Protein AF-A0A6P1D720-F1 (afdb_monomer_lite)

Secondary structure (DSSP, 8-state):
---SS--SSPPPHHHHHHHHTT--HHHHHHHHHHTSS-HHHHHHHHHHHHH-HHHHHHHHTSSS-HHHHHHHHHHHHHHHHHHHHHHHTT-

Sequence (91 aa):
MFSAEFVDGGVDPAALRRVHAGEHAAWADALDRSGMFGVDTVAAVTAQWRQDPRVLLDALLTEADDVTRRRCLTAWTALDEGSAGTQAQMA

pLDDT: mean 79.92, std 15.56, range [34.22, 92.31]

Foldseek 3Di:
DDDPPPPPPADDLVVLVCLLVLVCVVVLVVVVVVVPDDPVRSVVVSVVSSVPSVVVVCVVCVPPDPVRNVVSVVSSVVVVVVVVVVVVVVD

Organism: NCBI:txid135487

Radius of gyration: 14.86 Å; chains: 1; bounding box: 41×29×37 Å

Structure (mmCIF, N/CA/C/O backbone):
data_AF-A0A6P1D720-F1
#
_entry.id   AF-A0A6P1D720-F1
#
loop_
_atom_site.group_PDB
_atom_site.id
_atom_site.type_symbol
_atom_site.label_atom_id
_atom_site.label_alt_id
_atom_site.label_comp_id
_atom_site.label_asym_id
_atom_site.label_entity_id
_atom_site.label_seq_id
_atom_site.pdbx_PDB_ins_code
_atom_site.Cartn_x
_atom_site.Cartn_y
_atom_site.Cartn_z
_atom_site.occupancy
_atom_site.B_iso_or_equiv
_atom_site.auth_seq_id
_atom_site.auth_comp_id
_atom_site.auth_asym_id
_atom_site.auth_atom_id
_atom_site.pdbx_PDB_model_num
ATOM 1 N N . MET A 1 1 ? -7.689 20.551 21.088 1.00 39.69 1 MET A N 1
ATOM 2 C CA . MET A 1 1 ? -7.962 19.892 19.797 1.00 39.69 1 MET A CA 1
ATOM 3 C C . MET A 1 1 ? -6.625 19.799 19.082 1.00 39.69 1 MET A C 1
ATOM 5 O O . MET A 1 1 ? -6.177 20.785 18.524 1.00 39.69 1 MET A O 1
ATOM 9 N N . PHE A 1 2 ? -5.907 18.695 19.278 1.00 34.22 2 PHE A N 1
ATOM 10 C CA . PHE A 1 2 ? -4.549 18.507 18.764 1.00 34.22 2 PHE A CA 1
ATOM 11 C C . PHE A 1 2 ? -4.603 17.604 17.524 1.00 34.22 2 PHE A C 1
ATOM 13 O O . PHE A 1 2 ? -5.377 16.649 17.517 1.00 34.22 2 PHE A O 1
ATOM 20 N N . SER A 1 3 ? -3.737 17.890 16.544 1.00 37.38 3 SER A N 1
ATOM 21 C CA . SER A 1 3 ? -3.205 16.935 15.549 1.00 37.38 3 SER A CA 1
ATOM 22 C C . SER A 1 3 ? -3.720 16.972 14.103 1.00 37.38 3 SER A C 1
ATOM 24 O O . SER A 1 3 ? -3.571 15.974 13.406 1.00 37.38 3 SER A O 1
ATOM 26 N N . ALA A 1 4 ? -4.224 18.102 13.595 1.00 43.88 4 ALA A N 1
ATOM 27 C CA . ALA A 1 4 ? -4.411 18.259 12.141 1.00 43.88 4 ALA A CA 1
ATOM 28 C C . ALA A 1 4 ? -3.167 18.817 11.408 1.00 43.88 4 ALA A C 1
ATOM 30 O O . ALA A 1 4 ? -3.119 18.762 10.185 1.00 43.88 4 ALA A O 1
ATOM 31 N N . GLU A 1 5 ? -2.155 19.319 12.132 1.00 41.19 5 GLU A N 1
ATOM 32 C CA . GLU A 1 5 ? -1.068 20.129 11.537 1.00 41.19 5 GLU A CA 1
ATOM 33 C C . GLU A 1 5 ? 0.344 19.538 11.711 1.00 41.19 5 GLU A C 1
ATOM 35 O O . GLU A 1 5 ? 1.329 20.165 11.340 1.00 41.19 5 GLU A O 1
ATOM 40 N N . PHE A 1 6 ? 0.478 18.303 12.208 1.00 43.62 6 PHE A N 1
ATOM 41 C CA . PHE A 1 6 ? 1.774 17.605 12.243 1.00 43.62 6 PHE A CA 1
ATOM 42 C C . PHE A 1 6 ? 2.035 16.844 10.930 1.00 43.62 6 PHE A C 1
ATOM 44 O O . PHE A 1 6 ? 2.114 15.616 10.912 1.00 43.62 6 PHE A O 1
ATOM 51 N N . VAL A 1 7 ? 2.179 17.580 9.825 1.00 49.41 7 VAL A N 1
ATOM 52 C CA . VAL A 1 7 ? 2.948 17.119 8.656 1.00 49.41 7 VAL A CA 1
ATOM 53 C C . VAL A 1 7 ? 4.332 17.748 8.779 1.00 49.41 7 VAL A C 1
ATOM 55 O O . VAL A 1 7 ? 4.657 18.731 8.129 1.00 49.41 7 VAL A O 1
ATOM 58 N N . ASP A 1 8 ? 5.127 17.193 9.688 1.00 45.38 8 ASP A N 1
ATOM 59 C CA . ASP A 1 8 ? 6.576 17.369 9.690 1.00 45.38 8 ASP A CA 1
ATOM 60 C C . ASP A 1 8 ? 7.154 15.978 9.402 1.00 45.38 8 ASP A C 1
ATOM 62 O O . ASP A 1 8 ? 7.150 15.099 10.264 1.00 45.38 8 ASP A O 1
ATOM 66 N N . GLY A 1 9 ? 7.447 15.718 8.123 1.00 49.94 9 GLY A N 1
ATOM 67 C CA . GLY A 1 9 ? 8.075 14.480 7.632 1.00 49.94 9 GLY A CA 1
ATOM 68 C C . GLY A 1 9 ? 7.213 13.208 7.534 1.00 49.94 9 GLY A C 1
ATOM 69 O O . GLY A 1 9 ? 7.753 12.154 7.216 1.00 49.94 9 GLY A O 1
ATOM 70 N N . GLY A 1 10 ? 5.902 13.263 7.798 1.00 59.16 10 GLY A N 1
ATOM 71 C CA . GLY A 1 10 ? 5.021 12.081 7.824 1.00 59.16 10 GLY A CA 1
ATOM 72 C C . GLY A 1 10 ? 4.324 11.737 6.497 1.00 59.16 10 GLY A C 1
ATOM 73 O O . GLY A 1 10 ? 4.101 12.603 5.653 1.00 59.16 10 GLY A O 1
ATOM 74 N N . VAL A 1 11 ? 3.932 10.464 6.347 1.00 63.19 11 VAL A N 1
ATOM 75 C CA . VAL A 1 11 ? 3.132 9.935 5.222 1.00 63.19 11 VAL A CA 1
ATOM 76 C C . VAL A 1 11 ? 1.856 10.761 5.016 1.00 63.19 11 VAL A C 1
ATOM 78 O O . VAL A 1 11 ? 1.074 10.938 5.951 1.00 63.19 11 VAL A O 1
ATOM 81 N N . ASP A 1 12 ? 1.630 11.229 3.783 1.00 78.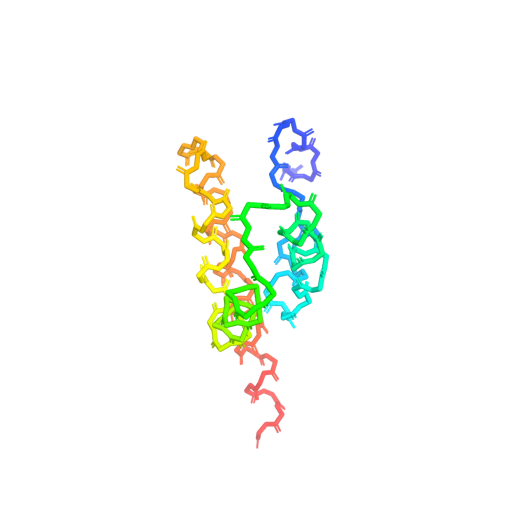12 12 ASP A N 1
ATOM 82 C CA . ASP A 1 12 ? 0.424 11.969 3.391 1.00 78.12 12 ASP A CA 1
ATOM 83 C C . ASP A 1 12 ? -0.845 11.126 3.663 1.00 78.12 12 ASP A C 1
ATOM 85 O O . ASP A 1 12 ? -1.032 10.070 3.042 1.00 78.12 12 ASP A O 1
ATOM 89 N N . PRO A 1 13 ? -1.764 11.577 4.541 1.00 76.00 13 PRO A N 1
ATOM 90 C CA . PRO A 1 13 ? -3.009 10.866 4.827 1.00 76.00 13 PRO A CA 1
ATOM 91 C C . PRO A 1 13 ? -3.881 10.640 3.586 1.00 76.00 13 PRO A C 1
ATOM 93 O O . PRO A 1 13 ? -4.634 9.667 3.527 1.00 76.00 13 PRO A O 1
ATOM 96 N N . ALA A 1 14 ? -3.811 11.523 2.586 1.00 82.06 14 ALA A N 1
ATOM 97 C CA . ALA A 1 14 ? -4.527 11.342 1.328 1.00 82.06 14 ALA A CA 1
ATOM 98 C C . ALA A 1 14 ? -3.885 10.254 0.455 1.00 82.06 14 ALA A C 1
ATOM 100 O O . ALA A 1 14 ? -4.597 9.537 -0.248 1.00 82.06 14 ALA A O 1
ATOM 101 N N . ALA A 1 15 ? -2.561 10.095 0.503 1.00 84.31 15 ALA A N 1
ATOM 102 C CA . ALA A 1 15 ? -1.879 8.974 -0.135 1.00 84.31 15 ALA A CA 1
ATOM 103 C C . ALA A 1 15 ? -2.246 7.644 0.541 1.00 84.31 15 ALA A C 1
ATOM 105 O O . ALA A 1 15 ? -2.558 6.680 -0.154 1.00 84.31 15 ALA A O 1
ATOM 106 N N . LEU A 1 16 ? -2.311 7.612 1.878 1.00 87.25 16 LEU A N 1
ATOM 107 C CA . LEU A 1 16 ? -2.700 6.412 2.628 1.00 87.25 16 LEU A CA 1
ATOM 108 C C . LEU A 1 16 ? -4.123 5.944 2.280 1.00 87.25 16 LEU A C 1
ATOM 110 O O . LEU A 1 16 ? -4.336 4.757 2.046 1.00 87.25 16 LEU A O 1
ATOM 114 N N . ARG A 1 17 ? -5.084 6.874 2.167 1.00 87.38 17 ARG A N 1
ATOM 115 C CA . ARG A 1 17 ? -6.457 6.554 1.731 1.00 87.38 17 ARG A CA 1
ATOM 116 C C . ARG A 1 17 ? -6.518 6.006 0.310 1.00 87.38 17 ARG A C 1
ATOM 118 O O . ARG A 1 17 ? -7.254 5.062 0.068 1.00 87.38 17 ARG A O 1
ATOM 125 N N . ARG A 1 18 ? -5.741 6.572 -0.616 1.00 87.50 18 ARG A N 1
ATOM 126 C CA . ARG A 1 18 ? -5.667 6.091 -2.005 1.00 87.50 18 ARG A CA 1
ATOM 127 C C . ARG A 1 18 ? -5.106 4.672 -2.076 1.00 87.50 18 ARG A C 1
ATOM 129 O O . ARG A 1 18 ? -5.669 3.825 -2.760 1.00 87.50 18 ARG A O 1
ATOM 136 N N . VAL A 1 19 ? -4.049 4.387 -1.311 1.00 88.50 19 VAL A N 1
ATOM 137 C CA . VAL A 1 19 ? -3.502 3.025 -1.189 1.00 88.50 19 VAL A CA 1
ATOM 138 C C . VAL A 1 19 ? -4.553 2.065 -0.637 1.00 88.50 19 VAL A C 1
ATOM 140 O O . VAL A 1 19 ? -4.742 0.992 -1.206 1.00 88.50 19 VAL A O 1
ATOM 143 N N . HIS A 1 20 ? -5.266 2.463 0.417 1.00 89.31 20 HIS A N 1
ATOM 144 C CA . HIS A 1 20 ? -6.343 1.669 1.012 1.00 89.31 20 HIS A CA 1
ATOM 145 C C . HIS A 1 20 ? -7.491 1.396 0.025 1.00 89.31 20 HIS A C 1
ATOM 147 O O . HIS A 1 20 ? -7.938 0.261 -0.099 1.00 89.31 20 HIS A O 1
ATOM 153 N N . ALA A 1 21 ? -7.885 2.400 -0.763 1.00 87.31 21 ALA A N 1
ATOM 154 C CA . ALA A 1 21 ? -8.943 2.308 -1.772 1.00 87.31 21 ALA A CA 1
ATOM 155 C C . ALA A 1 21 ? -8.558 1.521 -3.043 1.00 87.31 21 ALA A C 1
ATOM 157 O O . ALA A 1 21 ? -9.388 1.354 -3.936 1.00 87.31 21 ALA A O 1
ATOM 158 N N . GLY A 1 22 ? -7.313 1.045 -3.159 1.00 86.44 22 GLY A N 1
ATOM 159 C CA . GLY A 1 22 ? -6.845 0.312 -4.339 1.00 86.44 22 GLY A CA 1
ATOM 160 C C . GLY A 1 22 ? -6.304 1.192 -5.474 1.00 86.44 22 GLY A C 1
ATOM 161 O O . GLY A 1 22 ? -6.011 0.692 -6.563 1.00 86.44 22 GLY A O 1
ATOM 162 N N . GLU A 1 23 ? -6.145 2.499 -5.253 1.00 88.75 23 GLU A N 1
ATOM 163 C CA . GLU A 1 23 ? -5.590 3.442 -6.229 1.00 88.75 23 GLU A CA 1
ATOM 164 C C . GLU A 1 23 ? -4.056 3.327 -6.294 1.00 88.75 23 GLU A C 1
ATOM 166 O O . GLU A 1 23 ? -3.303 4.205 -5.866 1.00 88.75 23 GLU A O 1
ATOM 171 N N . HIS A 1 24 ? -3.570 2.206 -6.834 1.00 87.38 24 HIS A N 1
ATOM 172 C CA . HIS A 1 24 ? -2.138 1.880 -6.867 1.00 87.38 24 HIS A CA 1
ATOM 173 C C . HIS A 1 24 ? -1.398 2.362 -8.118 1.00 87.38 24 HIS A C 1
ATOM 175 O O . HIS A 1 24 ? -0.185 2.195 -8.205 1.00 87.38 24 HIS A O 1
ATOM 181 N N . ALA A 1 25 ? -2.096 2.982 -9.075 1.00 85.31 25 ALA A N 1
ATOM 182 C CA . ALA A 1 25 ? -1.524 3.390 -10.363 1.00 85.31 25 ALA A CA 1
ATOM 183 C C . ALA A 1 25 ? -0.302 4.310 -10.206 1.00 85.31 25 ALA A C 1
ATOM 185 O O . ALA A 1 25 ? 0.735 4.068 -10.810 1.00 85.31 25 ALA A O 1
ATOM 186 N N . ALA A 1 26 ? -0.378 5.297 -9.308 1.00 84.94 26 ALA A N 1
ATOM 187 C CA . ALA A 1 26 ? 0.736 6.211 -9.052 1.00 84.94 26 ALA A CA 1
ATOM 188 C C . ALA A 1 26 ? 1.999 5.496 -8.528 1.00 84.94 26 ALA A C 1
ATOM 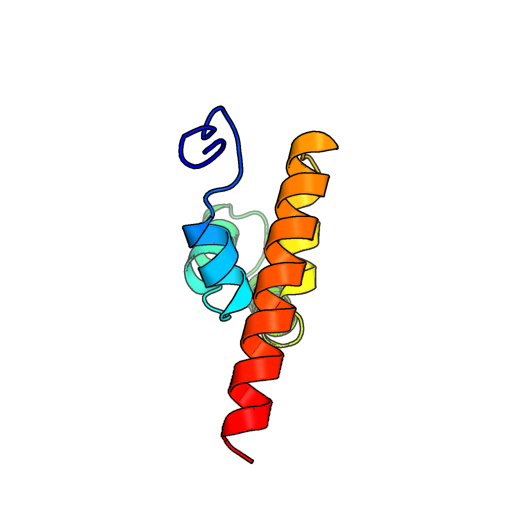190 O O . ALA A 1 26 ? 3.117 5.930 -8.806 1.00 84.94 26 ALA A O 1
ATOM 191 N N . TRP A 1 27 ? 1.823 4.400 -7.784 1.00 88.12 27 TRP A N 1
ATOM 192 C CA . TRP A 1 27 ? 2.915 3.587 -7.248 1.00 88.12 27 TRP A CA 1
ATOM 193 C C . TRP A 1 27 ? 3.478 2.639 -8.305 1.00 88.12 27 TRP A C 1
ATOM 195 O O . TRP A 1 27 ? 4.695 2.515 -8.416 1.00 88.12 27 TRP A O 1
ATOM 205 N N . ALA A 1 28 ? 2.615 2.039 -9.129 1.00 87.19 28 ALA A N 1
ATOM 206 C CA . ALA A 1 28 ? 3.031 1.232 -10.274 1.00 87.19 28 ALA A CA 1
ATOM 207 C C . ALA A 1 28 ? 3.856 2.064 -11.272 1.00 87.19 28 ALA A C 1
ATOM 209 O O . ALA A 1 28 ? 4.942 1.646 -11.664 1.00 87.19 28 ALA A O 1
ATOM 210 N N . ASP A 1 29 ? 3.410 3.285 -11.582 1.00 87.06 29 ASP A N 1
ATOM 211 C CA . ASP A 1 29 ? 4.142 4.216 -12.447 1.00 87.06 29 ASP A CA 1
ATOM 212 C C . ASP A 1 29 ? 5.497 4.620 -11.848 1.00 87.06 29 ASP A C 1
ATOM 214 O O . ASP A 1 29 ? 6.470 4.834 -12.571 1.00 87.06 29 ASP A O 1
ATOM 218 N N . ALA A 1 30 ? 5.584 4.764 -10.522 1.00 86.88 30 ALA A N 1
ATOM 219 C CA . ALA A 1 30 ? 6.848 5.053 -9.851 1.00 86.88 30 ALA A CA 1
ATOM 220 C C . ALA A 1 30 ? 7.821 3.863 -9.927 1.00 86.88 30 ALA A C 1
ATOM 222 O O . ALA A 1 30 ? 9.011 4.075 -10.163 1.00 86.88 30 ALA A O 1
ATOM 223 N N . LEU A 1 31 ? 7.321 2.629 -9.780 1.00 86.06 31 LEU A N 1
ATOM 224 C CA . LEU A 1 31 ? 8.112 1.409 -9.968 1.00 86.06 31 LEU A CA 1
ATOM 225 C C . LEU A 1 31 ? 8.610 1.280 -11.408 1.00 86.06 31 LEU A C 1
ATOM 227 O O . LEU A 1 31 ? 9.794 1.019 -11.607 1.00 86.06 31 LEU A O 1
ATOM 231 N N . ASP A 1 32 ? 7.745 1.511 -12.392 1.00 86.44 32 ASP A N 1
ATOM 232 C CA . ASP A 1 32 ? 8.104 1.450 -13.812 1.00 86.44 32 ASP A CA 1
ATOM 233 C C . ASP A 1 32 ? 9.182 2.492 -14.157 1.00 86.44 32 ASP A C 1
ATOM 235 O O . ASP A 1 32 ? 10.241 2.161 -14.694 1.00 86.44 32 ASP A O 1
ATOM 239 N N . ARG A 1 33 ? 9.004 3.745 -13.707 1.00 86.44 33 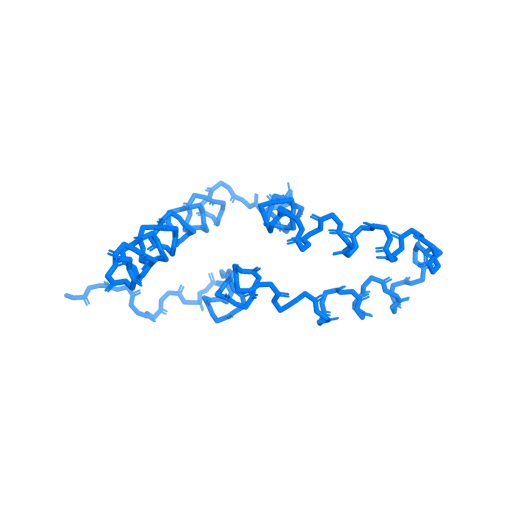ARG A N 1
ATOM 240 C CA . ARG A 1 33 ? 10.002 4.814 -13.897 1.00 86.44 33 ARG A CA 1
ATOM 241 C C . ARG A 1 33 ? 11.321 4.583 -13.167 1.00 86.44 33 ARG A C 1
ATOM 243 O O . ARG A 1 33 ? 12.326 5.168 -13.564 1.00 86.44 33 ARG A O 1
ATOM 250 N N . SER A 1 34 ? 11.340 3.772 -12.109 1.00 85.50 34 SER A N 1
ATOM 251 C CA . SER A 1 34 ? 12.591 3.430 -11.421 1.00 85.50 34 SER A CA 1
ATOM 252 C C . SER A 1 34 ? 13.532 2.609 -12.308 1.00 85.50 34 SER A C 1
ATOM 254 O O . SER A 1 34 ? 14.736 2.594 -12.063 1.00 85.50 34 SER A O 1
ATOM 256 N N . GLY A 1 35 ? 12.992 1.905 -13.314 1.00 86.69 35 GLY A N 1
ATOM 257 C CA . GLY A 1 35 ? 13.746 0.999 -14.179 1.00 86.69 35 GLY A CA 1
ATOM 258 C C . GLY A 1 35 ? 14.340 -0.217 -13.458 1.00 86.69 35 GLY A C 1
ATOM 259 O O . GLY A 1 35 ? 15.075 -0.985 -14.073 1.00 86.69 35 GLY A O 1
ATOM 260 N N . MET A 1 36 ? 14.045 -0.408 -12.165 1.00 85.00 36 MET A N 1
ATOM 261 C CA . MET A 1 36 ? 14.599 -1.506 -11.364 1.00 85.00 36 MET A CA 1
ATOM 262 C C . MET A 1 36 ? 13.867 -2.833 -11.574 1.00 85.00 36 MET A C 1
ATOM 264 O O . MET A 1 36 ? 14.403 -3.893 -11.253 1.00 85.00 36 MET A O 1
ATOM 268 N N . PHE A 1 37 ? 12.649 -2.785 -12.110 1.00 85.19 37 PHE A N 1
ATOM 269 C CA . PHE A 1 37 ? 11.787 -3.946 -12.290 1.00 85.19 37 PHE A CA 1
ATOM 270 C C . PHE A 1 37 ? 11.346 -4.053 -13.750 1.00 85.19 37 PHE A C 1
ATOM 272 O O . PHE A 1 37 ? 11.058 -3.049 -14.394 1.00 85.19 37 PHE A O 1
ATOM 279 N N . GLY A 1 38 ? 11.287 -5.279 -14.273 1.00 87.69 38 GLY A N 1
ATOM 280 C CA . GLY A 1 38 ? 10.698 -5.540 -15.587 1.00 87.69 38 GLY A CA 1
ATOM 281 C C . GLY A 1 38 ? 9.172 -5.405 -15.564 1.00 87.69 3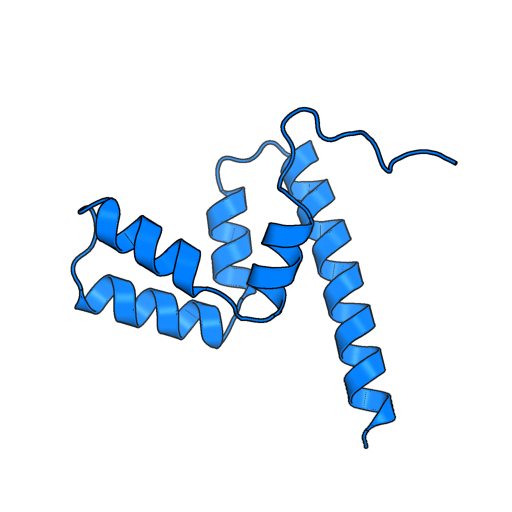8 GLY A C 1
ATOM 282 O O . GLY A 1 38 ? 8.548 -5.541 -14.511 1.00 87.69 38 GLY A O 1
ATOM 283 N N . VAL A 1 39 ? 8.572 -5.198 -16.740 1.00 87.88 39 VAL A N 1
ATOM 284 C CA . VAL A 1 39 ? 7.122 -4.979 -16.916 1.00 87.88 39 VAL A CA 1
ATOM 285 C C . VAL A 1 39 ? 6.280 -6.095 -16.283 1.00 87.88 39 VAL A C 1
ATOM 287 O O . VAL A 1 39 ? 5.312 -5.810 -15.579 1.00 87.88 39 VAL A O 1
ATOM 290 N N . ASP A 1 40 ? 6.680 -7.360 -16.453 1.00 89.88 40 ASP A N 1
ATOM 291 C CA . ASP A 1 40 ? 5.967 -8.509 -15.875 1.00 89.88 40 ASP A CA 1
ATOM 292 C C . ASP A 1 40 ? 5.992 -8.495 -14.339 1.00 89.88 40 ASP A C 1
ATOM 294 O O . ASP A 1 40 ? 4.992 -8.796 -13.685 1.00 89.88 40 ASP A O 1
ATOM 298 N N . THR A 1 41 ? 7.117 -8.083 -13.747 1.00 90.88 41 THR A N 1
ATOM 299 C CA . THR A 1 41 ? 7.259 -7.952 -12.293 1.00 90.88 41 THR A CA 1
ATOM 300 C C . THR A 1 41 ? 6.392 -6.816 -11.762 1.00 90.88 41 THR A C 1
ATOM 302 O O . THR A 1 41 ? 5.696 -7.003 -10.766 1.00 90.88 41 THR A O 1
ATOM 305 N N . VAL A 1 42 ? 6.378 -5.659 -12.433 1.00 88.94 42 VAL A N 1
ATOM 306 C CA . VAL A 1 42 ? 5.520 -4.525 -12.046 1.00 88.94 42 VAL A CA 1
ATOM 307 C C . VAL A 1 42 ? 4.043 -4.920 -12.117 1.00 88.94 42 VAL A C 1
ATOM 309 O O . VAL A 1 42 ? 3.282 -4.621 -11.194 1.00 88.94 42 VAL A O 1
ATOM 312 N N . ALA A 1 43 ? 3.635 -5.651 -13.158 1.00 89.81 43 ALA A N 1
ATOM 313 C CA . ALA A 1 43 ? 2.269 -6.147 -13.300 1.00 89.81 43 ALA A CA 1
ATOM 314 C C . ALA A 1 43 ? 1.886 -7.136 -12.185 1.00 89.81 43 ALA A C 1
ATOM 316 O O . ALA A 1 43 ? 0.817 -6.997 -11.587 1.00 89.81 43 ALA A O 1
ATOM 317 N N . ALA A 1 44 ? 2.763 -8.092 -11.862 1.00 91.56 44 ALA A N 1
ATOM 318 C CA . ALA A 1 44 ? 2.533 -9.065 -10.794 1.00 91.56 44 ALA A CA 1
ATOM 319 C C . ALA A 1 44 ? 2.427 -8.398 -9.413 1.00 91.56 44 ALA A C 1
ATOM 321 O O . ALA A 1 44 ? 1.492 -8.667 -8.659 1.00 91.56 44 ALA A O 1
ATOM 322 N N . VAL A 1 45 ? 3.338 -7.472 -9.111 1.00 90.38 45 VAL A N 1
ATOM 323 C CA . VAL A 1 45 ? 3.341 -6.707 -7.858 1.00 90.38 45 VAL A CA 1
ATOM 324 C C . VAL A 1 45 ? 2.086 -5.835 -7.746 1.00 90.38 45 VAL A C 1
ATOM 326 O O . VAL A 1 45 ? 1.431 -5.819 -6.705 1.00 90.38 45 VAL A O 1
ATOM 329 N N . THR A 1 46 ? 1.676 -5.181 -8.835 1.00 89.56 46 THR A N 1
ATOM 330 C CA . THR A 1 46 ? 0.447 -4.372 -8.855 1.00 89.56 46 THR A CA 1
ATOM 331 C C . THR A 1 46 ? -0.802 -5.233 -8.654 1.00 89.56 46 THR A C 1
ATOM 333 O O . THR A 1 46 ? -1.736 -4.821 -7.966 1.00 89.56 46 THR A O 1
ATOM 336 N N . ALA A 1 47 ? -0.837 -6.442 -9.223 1.00 90.81 47 ALA A N 1
ATOM 337 C CA . ALA A 1 47 ? -1.927 -7.386 -8.992 1.00 90.81 47 ALA A CA 1
ATOM 338 C C . ALA A 1 47 ? -1.989 -7.830 -7.522 1.00 90.81 47 ALA A C 1
ATOM 340 O O . ALA A 1 47 ? -3.077 -7.874 -6.947 1.00 90.81 47 ALA A O 1
ATOM 341 N N . GLN A 1 48 ? -0.834 -8.080 -6.899 1.00 92.31 48 GLN A N 1
ATOM 342 C CA . GLN A 1 48 ? -0.746 -8.421 -5.481 1.00 92.31 48 GLN A CA 1
ATOM 343 C C . GLN A 1 48 ? -1.259 -7.284 -4.590 1.00 92.31 48 GLN A C 1
ATOM 345 O O . GLN A 1 48 ? -2.034 -7.541 -3.676 1.00 92.31 48 GLN A O 1
ATOM 350 N N . TRP A 1 49 ? -0.908 -6.029 -4.879 1.00 92.12 49 TRP A N 1
ATOM 351 C CA . TRP A 1 49 ? -1.411 -4.884 -4.113 1.00 92.12 49 TRP A CA 1
ATOM 352 C C . TRP A 1 49 ? -2.926 -4.727 -4.204 1.00 92.12 49 TRP A C 1
ATOM 354 O O . TRP A 1 49 ? -3.565 -4.370 -3.221 1.00 92.12 49 TRP A O 1
ATOM 364 N N . ARG A 1 50 ? -3.528 -5.026 -5.359 1.00 88.12 50 ARG A N 1
ATOM 365 C CA . ARG A 1 50 ? -4.992 -4.997 -5.508 1.00 88.12 50 ARG A CA 1
ATOM 366 C C . ARG A 1 50 ? -5.692 -6.082 -4.695 1.00 88.12 50 ARG A C 1
ATOM 368 O O . ARG A 1 50 ? -6.820 -5.867 -4.267 1.00 88.12 50 ARG A O 1
ATOM 375 N N . GLN A 1 51 ? -5.055 -7.239 -4.522 1.00 90.25 51 GLN A N 1
ATOM 376 C CA . GLN A 1 51 ? -5.580 -8.321 -3.686 1.00 90.25 51 GLN A CA 1
ATOM 377 C C . GLN A 1 51 ? -5.389 -8.026 -2.200 1.00 90.25 51 GLN A C 1
ATOM 379 O O . GLN A 1 51 ? -6.285 -8.295 -1.405 1.00 90.25 51 GLN A O 1
ATOM 384 N N . ASP A 1 52 ? -4.235 -7.465 -1.845 1.00 90.31 52 ASP A N 1
ATOM 385 C CA . ASP A 1 52 ? -3.891 -7.091 -0.484 1.00 90.31 52 ASP A CA 1
ATOM 386 C C . ASP A 1 52 ? -3.147 -5.741 -0.459 1.00 90.31 52 ASP A C 1
ATOM 388 O O . ASP A 1 52 ? -1.915 -5.686 -0.587 1.00 90.31 52 ASP A O 1
ATOM 392 N N . PRO A 1 53 ? -3.879 -4.627 -0.254 1.00 90.00 53 PRO A N 1
ATOM 393 C CA . PRO A 1 53 ? -3.288 -3.295 -0.143 1.00 90.00 53 PRO A CA 1
ATOM 394 C C . PRO A 1 53 ? -2.300 -3.161 1.023 1.00 90.00 53 PRO A C 1
ATOM 396 O O . PRO A 1 53 ? -1.476 -2.240 1.034 1.00 90.00 53 PRO A O 1
ATOM 399 N N . ARG A 1 54 ? -2.340 -4.085 1.996 1.00 89.44 54 ARG A N 1
ATOM 400 C CA . ARG A 1 54 ? -1.429 -4.096 3.141 1.00 89.44 54 ARG A CA 1
ATOM 401 C C . ARG A 1 54 ? 0.011 -4.363 2.723 1.00 89.44 54 ARG A C 1
ATOM 403 O O . ARG A 1 54 ? 0.917 -3.787 3.321 1.00 89.44 54 ARG A O 1
ATOM 410 N N . VAL A 1 55 ? 0.211 -5.140 1.657 1.00 91.44 55 VAL A N 1
ATOM 411 C CA . VAL A 1 55 ? 1.533 -5.423 1.081 1.00 91.44 55 VAL A CA 1
ATOM 412 C C . VAL A 1 55 ? 2.227 -4.133 0.647 1.00 91.44 55 VAL A C 1
ATOM 414 O O . VAL A 1 55 ? 3.404 -3.934 0.943 1.00 91.44 55 VAL A O 1
ATOM 417 N N . LEU A 1 56 ? 1.503 -3.231 -0.026 1.00 90.12 56 LEU A N 1
ATOM 418 C CA . LEU A 1 56 ? 2.055 -1.936 -0.425 1.00 90.12 56 LEU A CA 1
ATOM 419 C C . LEU A 1 56 ? 2.348 -1.066 0.801 1.00 90.12 56 LEU A C 1
ATOM 421 O O . LEU A 1 56 ? 3.408 -0.449 0.871 1.00 90.12 56 LEU A O 1
ATOM 425 N N . LEU A 1 57 ? 1.453 -1.047 1.793 1.00 89.94 57 LEU A N 1
ATOM 426 C CA . LEU A 1 57 ? 1.691 -0.300 3.028 1.00 89.94 57 LEU A CA 1
ATOM 427 C C . LEU A 1 57 ? 2.964 -0.773 3.748 1.00 89.94 57 LEU A C 1
ATOM 429 O O . LEU A 1 57 ? 3.776 0.054 4.154 1.00 89.94 57 LEU A O 1
ATOM 433 N N . ASP A 1 58 ? 3.165 -2.081 3.895 1.00 90.38 58 ASP A N 1
ATOM 434 C CA . ASP A 1 58 ? 4.358 -2.612 4.559 1.00 90.38 58 ASP A CA 1
ATOM 435 C C . ASP A 1 58 ? 5.642 -2.301 3.771 1.00 90.38 58 ASP A C 1
ATOM 437 O O . ASP A 1 58 ? 6.659 -1.954 4.376 1.00 90.38 58 ASP A O 1
ATOM 441 N N . ALA A 1 59 ? 5.586 -2.319 2.434 1.00 88.88 59 ALA A N 1
ATOM 442 C CA . ALA A 1 59 ? 6.698 -1.891 1.585 1.00 88.88 59 ALA A CA 1
ATOM 443 C C . ALA A 1 59 ? 7.043 -0.403 1.789 1.00 88.88 59 ALA A C 1
ATOM 445 O O . ALA A 1 59 ? 8.211 -0.059 1.960 1.00 88.88 59 ALA A O 1
ATOM 446 N N . LEU A 1 60 ? 6.038 0.479 1.853 1.00 8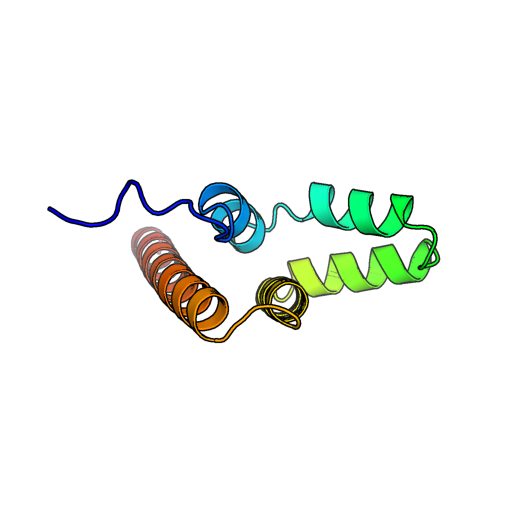6.06 60 LEU A N 1
ATOM 447 C CA . LEU A 1 60 ? 6.238 1.915 2.103 1.00 86.06 60 LEU A CA 1
ATOM 448 C C . LEU A 1 60 ? 6.805 2.208 3.496 1.00 86.06 60 LEU A C 1
ATOM 450 O O . LEU A 1 60 ? 7.500 3.204 3.683 1.00 86.06 60 LEU A O 1
ATOM 454 N N . LEU A 1 61 ? 6.514 1.347 4.472 1.00 88.25 61 LEU A N 1
ATOM 455 C CA . LEU A 1 61 ? 6.966 1.490 5.855 1.00 88.25 61 LEU A CA 1
ATOM 456 C C . LEU A 1 61 ? 8.244 0.707 6.173 1.00 88.25 61 LEU A C 1
ATOM 458 O O . LEU A 1 61 ? 8.637 0.670 7.337 1.00 88.25 61 LEU A O 1
ATOM 462 N N . THR A 1 62 ? 8.877 0.067 5.186 1.00 89.00 62 THR A N 1
ATOM 463 C CA . THR A 1 62 ? 10.071 -0.766 5.418 1.00 89.00 62 THR A CA 1
ATOM 464 C C . THR A 1 62 ? 11.243 0.056 5.964 1.00 89.00 62 THR A C 1
ATOM 466 O O . THR A 1 62 ? 11.894 -0.376 6.908 1.00 89.00 62 THR A O 1
ATOM 469 N N . GLU A 1 63 ? 11.452 1.263 5.433 1.00 82.75 63 GLU A N 1
ATOM 470 C CA . GLU A 1 63 ? 12.520 2.192 5.849 1.00 82.75 63 GLU A CA 1
ATOM 471 C C . GLU A 1 63 ? 12.000 3.331 6.749 1.00 82.75 63 GLU A C 1
ATOM 473 O O . GLU A 1 63 ? 12.717 4.285 7.048 1.00 82.75 63 GLU A O 1
ATOM 478 N N . ALA A 1 64 ? 10.726 3.276 7.150 1.00 84.19 64 ALA A N 1
ATOM 479 C CA . ALA A 1 64 ? 10.130 4.293 8.006 1.00 84.19 64 ALA A CA 1
ATOM 480 C C . ALA A 1 64 ? 10.551 4.090 9.467 1.00 84.19 64 ALA A C 1
ATOM 482 O O . ALA A 1 64 ? 10.645 2.961 9.950 1.00 84.19 64 ALA A O 1
ATOM 483 N N . ASP A 1 65 ? 10.727 5.187 10.203 1.00 86.44 65 ASP A N 1
ATOM 484 C CA . ASP A 1 65 ? 10.940 5.121 11.645 1.00 86.44 65 ASP A CA 1
ATOM 485 C C . ASP A 1 65 ? 9.697 4.583 12.380 1.00 86.44 65 ASP A C 1
ATOM 487 O O . ASP A 1 65 ? 8.566 4.636 11.882 1.00 86.44 65 ASP A O 1
ATOM 491 N N . ASP A 1 66 ? 9.890 4.098 13.607 1.00 87.12 66 ASP A N 1
ATOM 492 C CA . ASP A 1 66 ? 8.823 3.492 14.410 1.00 87.12 66 ASP A CA 1
ATOM 493 C C . ASP A 1 66 ? 7.647 4.442 14.684 1.00 87.12 66 ASP A C 1
ATOM 495 O O . ASP A 1 66 ? 6.501 3.994 14.808 1.00 87.12 66 ASP A O 1
ATOM 499 N N . VAL A 1 67 ? 7.896 5.755 14.775 1.00 86.62 67 VAL A N 1
ATOM 500 C CA . VAL A 1 67 ? 6.840 6.749 15.009 1.00 86.62 67 VAL A CA 1
ATOM 501 C C . VAL A 1 67 ? 5.979 6.878 13.759 1.00 86.62 67 VAL A C 1
ATOM 503 O O . VAL A 1 67 ? 4.749 6.794 13.851 1.00 86.62 67 VAL A O 1
ATOM 506 N N . THR A 1 68 ? 6.608 7.022 12.594 1.00 84.50 68 THR A N 1
ATOM 507 C CA . THR A 1 68 ? 5.932 7.058 11.293 1.00 84.50 68 THR A CA 1
ATOM 508 C C . THR A 1 68 ? 5.175 5.759 11.035 1.00 84.50 68 THR A C 1
ATOM 510 O O . THR A 1 68 ? 3.988 5.798 10.695 1.00 84.50 68 THR A O 1
ATOM 513 N N . ARG A 1 69 ? 5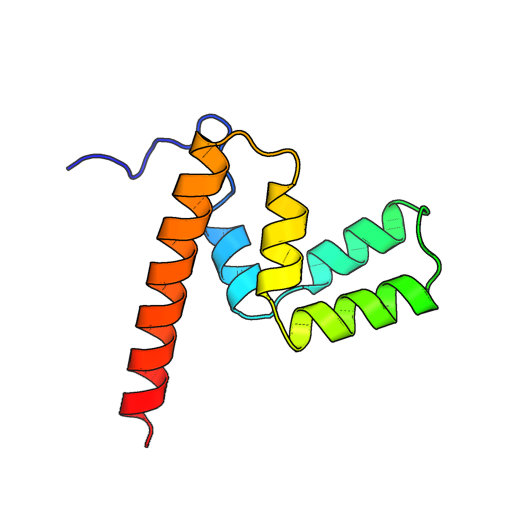.800 4.606 11.301 1.00 88.19 69 ARG A N 1
ATOM 514 C CA . ARG A 1 69 ? 5.177 3.284 11.190 1.00 88.19 69 ARG A CA 1
ATOM 515 C C . ARG A 1 69 ? 3.930 3.189 12.056 1.00 88.19 69 ARG A C 1
ATOM 517 O O . ARG A 1 69 ? 2.845 2.919 11.548 1.00 88.19 69 ARG A O 1
ATOM 524 N N . ARG A 1 70 ? 4.043 3.475 13.356 1.00 87.56 70 ARG A N 1
ATOM 525 C CA . ARG A 1 70 ? 2.917 3.383 14.295 1.00 87.56 70 ARG A CA 1
ATOM 526 C C . ARG A 1 70 ? 1.770 4.315 13.916 1.00 87.56 70 ARG A C 1
ATOM 528 O O . ARG A 1 70 ? 0.615 3.912 14.010 1.00 87.56 70 ARG A O 1
ATOM 535 N N . ARG A 1 71 ? 2.066 5.537 13.463 1.00 86.31 71 ARG A N 1
ATOM 536 C CA . ARG A 1 71 ? 1.043 6.480 12.982 1.00 86.31 71 ARG A CA 1
ATOM 537 C C . ARG A 1 71 ? 0.295 5.936 11.768 1.00 86.31 71 ARG A C 1
ATOM 539 O O . ARG A 1 71 ? -0.933 5.976 11.762 1.00 86.31 71 ARG A O 1
ATOM 546 N N . CYS A 1 72 ? 1.013 5.398 10.785 1.00 87.50 72 CYS A N 1
ATOM 547 C CA . CYS A 1 72 ? 0.405 4.851 9.574 1.00 87.50 72 CYS A CA 1
ATOM 548 C C . CYS A 1 72 ? -0.456 3.623 9.871 1.00 87.50 72 CYS A C 1
ATOM 550 O O . CYS A 1 72 ? -1.561 3.524 9.350 1.00 87.50 72 CYS A O 1
ATOM 552 N N . LEU A 1 73 ? 0.005 2.734 10.755 1.00 89.62 73 LEU A N 1
ATOM 553 C CA . LEU A 1 73 ? -0.768 1.566 11.178 1.00 89.62 73 LEU A CA 1
ATOM 554 C C . LEU A 1 73 ? -2.062 1.959 11.897 1.00 89.62 73 LEU A C 1
ATOM 556 O O . LEU A 1 73 ? -3.121 1.442 11.561 1.00 89.62 73 LEU A O 1
ATOM 560 N N . THR A 1 74 ? -2.001 2.915 12.828 1.00 89.94 74 THR A N 1
ATOM 561 C CA . THR A 1 74 ? -3.202 3.423 13.509 1.00 89.94 74 THR A CA 1
ATOM 562 C C . THR A 1 74 ? -4.185 4.053 12.520 1.00 89.94 74 THR A C 1
ATOM 564 O O . THR A 1 74 ? -5.385 3.801 12.597 1.00 89.94 74 THR A O 1
ATOM 567 N N . ALA A 1 75 ? -3.691 4.864 11.579 1.00 88.62 75 ALA A N 1
ATOM 568 C CA . ALA A 1 75 ? -4.534 5.476 10.557 1.00 88.62 75 ALA A CA 1
ATOM 569 C C . ALA A 1 75 ? -5.152 4.429 9.616 1.00 88.62 75 ALA A C 1
ATOM 571 O O . ALA A 1 75 ? -6.306 4.575 9.228 1.00 88.62 75 ALA A O 1
ATOM 572 N N . TRP A 1 76 ? -4.416 3.364 9.291 1.00 90.19 76 TRP A N 1
ATOM 573 C CA . TRP A 1 76 ? -4.907 2.254 8.479 1.00 90.19 76 TRP A CA 1
ATOM 574 C C . TRP A 1 76 ? -6.038 1.487 9.169 1.00 90.19 76 TRP A C 1
ATOM 576 O O . TRP A 1 76 ? -7.084 1.282 8.563 1.00 90.19 76 TRP A O 1
ATOM 586 N N . THR A 1 77 ? -5.889 1.149 10.454 1.00 90.06 77 THR A N 1
ATOM 587 C CA . THR A 1 77 ? -6.952 0.482 11.226 1.00 90.06 77 THR A CA 1
ATOM 588 C C . THR A 1 77 ? -8.245 1.298 11.242 1.00 90.06 77 THR A C 1
ATOM 590 O O . THR A 1 77 ? -9.321 0.740 11.051 1.00 90.06 77 THR A O 1
ATOM 593 N N . ALA A 1 78 ? -8.158 2.624 11.375 1.00 88.44 78 ALA A N 1
ATOM 594 C CA . ALA A 1 78 ? -9.341 3.482 11.306 1.00 88.44 78 ALA A CA 1
ATOM 595 C C . ALA A 1 78 ? -10.040 3.441 9.927 1.00 88.44 78 ALA A C 1
ATOM 597 O O . ALA A 1 78 ? -11.262 3.583 9.846 1.00 88.44 78 ALA A O 1
ATOM 598 N N . LEU A 1 79 ? -9.289 3.245 8.834 1.00 87.88 79 LEU A N 1
ATOM 599 C CA . LEU A 1 79 ? -9.849 3.078 7.486 1.00 87.88 79 LEU A CA 1
ATOM 600 C C . LEU A 1 79 ? -10.501 1.702 7.298 1.00 87.88 79 LEU A C 1
ATOM 602 O O . LEU A 1 79 ? -11.563 1.617 6.672 1.00 87.88 79 LEU A O 1
ATOM 606 N N . ASP A 1 80 ? -9.907 0.650 7.866 1.00 88.00 80 ASP A N 1
ATOM 607 C CA . ASP A 1 80 ? -10.483 -0.699 7.876 1.00 88.00 80 ASP A CA 1
ATOM 608 C C . ASP A 1 80 ? -11.833 -0.712 8.610 1.00 88.00 80 ASP A C 1
ATOM 610 O O . ASP A 1 80 ? -12.829 -1.205 8.077 1.00 88.00 80 ASP A O 1
ATOM 614 N N . GLU A 1 81 ? -11.900 -0.089 9.791 1.00 86.25 81 GLU A N 1
ATOM 615 C CA . GLU A 1 81 ? -13.131 0.038 10.583 1.00 86.25 81 GLU A CA 1
ATOM 616 C C . GLU A 1 81 ? -14.223 0.825 9.836 1.00 86.25 81 GLU A C 1
ATOM 618 O O . GLU A 1 81 ? -15.383 0.404 9.794 1.00 86.25 81 GLU A O 1
ATOM 623 N N . GLY A 1 82 ? -13.862 1.938 9.186 1.00 81.75 82 GLY A N 1
ATOM 624 C CA . GLY A 1 82 ? -14.799 2.736 8.386 1.00 81.75 82 GLY A CA 1
ATOM 625 C C . GLY A 1 82 ? -15.319 2.010 7.136 1.00 81.75 82 GLY A C 1
ATOM 626 O O . GLY A 1 82 ? -16.486 2.162 6.758 1.00 81.75 82 GLY A O 1
ATOM 627 N N . SER A 1 83 ? -14.481 1.179 6.514 1.00 77.06 83 SER A N 1
ATOM 628 C CA . SER A 1 83 ? -14.857 0.385 5.337 1.00 77.06 83 SER A CA 1
ATOM 629 C C . SER A 1 83 ? -15.759 -0.790 5.708 1.00 77.06 83 SER A C 1
ATOM 631 O O . SER A 1 83 ? -16.756 -1.033 5.027 1.00 77.06 83 SER A O 1
ATOM 633 N N . ALA A 1 84 ? -15.478 -1.465 6.827 1.00 70.38 84 ALA A N 1
ATOM 634 C CA . ALA A 1 84 ? -16.331 -2.524 7.363 1.00 70.38 84 ALA A CA 1
ATOM 635 C C . ALA A 1 84 ? -17.722 -1.995 7.755 1.00 70.38 84 ALA A C 1
ATOM 637 O O . ALA A 1 84 ? -18.735 -2.612 7.422 1.00 70.38 84 ALA A O 1
ATOM 638 N N . GLY A 1 85 ? -17.787 -0.817 8.389 1.00 66.25 85 GLY A N 1
ATOM 639 C CA . GLY A 1 85 ? -19.055 -0.157 8.715 1.00 66.25 85 GLY A CA 1
ATOM 640 C C . GLY A 1 85 ? -19.872 0.236 7.477 1.00 66.25 85 GLY A C 1
ATOM 641 O O . GLY A 1 85 ? -21.094 0.104 7.478 1.00 66.25 85 GLY A O 1
ATOM 642 N N . THR A 1 86 ? -19.209 0.654 6.393 1.00 62.28 86 THR A N 1
ATOM 643 C CA . THR A 1 86 ? -19.873 0.983 5.118 1.00 62.28 86 THR A CA 1
ATOM 644 C C . THR A 1 86 ? -20.414 -0.263 4.412 1.00 62.28 86 THR A C 1
ATOM 646 O O . THR A 1 86 ? -21.526 -0.234 3.887 1.00 62.28 86 THR A O 1
ATOM 649 N N . GLN A 1 87 ? -19.670 -1.375 4.420 1.00 57.72 87 GLN A N 1
ATOM 650 C CA . GLN A 1 87 ? -20.128 -2.632 3.818 1.00 57.72 87 GLN A CA 1
ATOM 651 C C . GLN A 1 87 ? -21.292 -3.268 4.592 1.00 57.72 87 GLN A C 1
ATOM 653 O O . GLN A 1 87 ? -22.211 -3.791 3.968 1.00 57.72 87 GLN A O 1
ATOM 658 N N . ALA A 1 88 ? -21.305 -3.172 5.927 1.00 60.78 88 ALA A N 1
ATOM 659 C CA . ALA A 1 88 ? -22.390 -3.698 6.759 1.00 60.78 88 ALA A CA 1
ATOM 660 C C . ALA A 1 88 ? -23.725 -2.943 6.592 1.00 60.78 88 ALA A C 1
ATOM 662 O O . ALA A 1 88 ? -24.780 -3.517 6.831 1.00 60.78 88 ALA A O 1
ATOM 663 N N . GLN A 1 89 ? -23.694 -1.674 6.171 1.00 54.44 89 GLN A N 1
ATOM 664 C CA . GLN A 1 89 ? -24.891 -0.850 5.951 1.00 54.44 89 GLN A CA 1
ATOM 665 C C . GLN A 1 89 ? -25.568 -1.118 4.587 1.00 54.44 89 GLN A C 1
ATOM 667 O O . GLN A 1 89 ? -26.702 -0.692 4.376 1.00 54.44 89 GLN A O 1
ATOM 672 N N . MET A 1 90 ? -24.886 -1.787 3.646 1.00 51.41 90 MET A N 1
ATOM 673 C CA . MET A 1 90 ? -25.406 -2.088 2.299 1.00 51.41 90 MET A CA 1
ATOM 674 C C . MET A 1 90 ? -25.881 -3.542 2.111 1.00 51.41 90 MET A C 1
ATOM 676 O O . MET A 1 90 ? -26.223 -3.915 0.988 1.00 51.41 90 MET A O 1
ATOM 680 N N . ALA A 1 91 ? -25.891 -4.351 3.174 1.00 47.94 91 ALA A N 1
ATOM 681 C CA . ALA A 1 91 ? -26.371 -5.736 3.184 1.00 47.94 91 ALA A CA 1
ATOM 682 C C . ALA A 1 91 ? -27.700 -5.849 3.942 1.00 47.94 91 ALA A C 1
ATOM 684 O O . ALA A 1 91 ? -28.552 -6.652 3.499 1.00 47.94 91 ALA A O 1
#